Protein AF-C5KNA0-F1 (afdb_monomer_lite)

Foldseek 3Di:
DDPPDPPDDPPPDDDPCCQQDWDPPDQLDTDHDVVNVVDPVSCVVSVAQEAEDEDEPVVVVPDDDDCVVVNRYYHYDYPPPPDDPVVVVVVVVVVVVPDDD

Secondary structure (DSSP, 8-state):
-----TTSPP--PPPGGGGGS-EEEETTEEE--TTGGG-HHHHHHHT--EEEEEE-HHHHTT-----GGGT-EEEEEE----SSHHHHHHHHHHHHHS---

InterPro domains:
  IPR029021 Protein-tyrosine phosphatase-like [G3DSA:3.90.190.10] (9-97)
  IPR029021 Protein-tyrosine phosphatase-like [SSF52799] (8-87)
  IPR052449 Serine/Threonine/Tyrosine-Interacting Phosphatase [PTHR46588] (14-69)

pLDDT: mean 77.52, std 15.32, range [42.81, 94.19]

Structure (mmCIF, N/CA/C/O backbone):
data_AF-C5KNA0-F1
#
_entry.id   AF-C5KNA0-F1
#
loop_
_atom_site.group_PDB
_atom_site.id
_atom_site.type_symbol
_atom_site.label_atom_id
_atom_site.label_alt_id
_atom_site.label_comp_id
_atom_site.label_asym_id
_atom_site.label_entity_id
_atom_site.label_seq_id
_atom_site.pdbx_PDB_ins_code
_atom_site.Cartn_x
_atom_site.Cartn_y
_atom_site.Cartn_z
_atom_site.occupancy
_atom_site.B_iso_or_equiv
_atom_site.auth_seq_id
_atom_site.auth_comp_id
_atom_site.auth_asym_id
_atom_site.auth_atom_id
_atom_site.pdbx_PDB_model_num
ATOM 1 N N . MET A 1 1 ? -5.874 -36.276 -10.969 1.00 42.81 1 MET A N 1
ATOM 2 C CA . MET A 1 1 ? -4.735 -36.216 -10.032 1.00 42.81 1 MET A CA 1
ATOM 3 C C . MET A 1 1 ? -5.219 -35.384 -8.873 1.00 42.81 1 MET A C 1
ATOM 5 O O . MET A 1 1 ? -5.658 -34.271 -9.105 1.00 42.81 1 MET A O 1
ATOM 9 N N . SER A 1 2 ? -5.332 -36.020 -7.718 1.00 50.91 2 SER A N 1
ATOM 10 C CA . SER A 1 2 ? -6.016 -35.548 -6.519 1.00 50.91 2 SER A CA 1
ATOM 11 C C . SER A 1 2 ? -5.353 -34.306 -5.925 1.00 50.91 2 SER A C 1
ATOM 13 O O . SER A 1 2 ? -4.158 -34.315 -5.633 1.00 50.91 2 SER A O 1
ATOM 15 N N . ASP A 1 3 ? -6.166 -33.270 -5.732 1.00 54.78 3 ASP A N 1
ATOM 16 C CA . ASP A 1 3 ? -5.926 -32.093 -4.898 1.00 54.78 3 ASP A CA 1
ATOM 17 C C . ASP A 1 3 ? -5.819 -32.500 -3.415 1.00 54.78 3 ASP A C 1
ATOM 19 O O . ASP A 1 3 ? -6.723 -32.277 -2.613 1.00 54.78 3 ASP A O 1
ATOM 23 N N . ASP A 1 4 ? -4.727 -33.170 -3.050 1.00 57.00 4 ASP A N 1
ATOM 24 C CA . ASP A 1 4 ? -4.545 -33.815 -1.741 1.00 57.00 4 ASP A CA 1
ATOM 25 C C . ASP A 1 4 ? -3.897 -32.875 -0.702 1.00 57.00 4 ASP A C 1
ATOM 27 O O . ASP A 1 4 ? -2.954 -33.224 0.006 1.00 57.00 4 ASP A O 1
ATOM 31 N N . PHE A 1 5 ? -4.394 -31.637 -0.624 1.00 62.66 5 PHE A N 1
ATOM 32 C CA . PHE A 1 5 ? -4.026 -30.667 0.412 1.00 62.66 5 PHE A CA 1
ATOM 33 C C . PHE A 1 5 ? -5.293 -30.172 1.128 1.00 62.66 5 PHE A C 1
ATOM 35 O O . PHE A 1 5 ? -5.794 -29.090 0.817 1.00 62.66 5 PHE A O 1
ATOM 42 N N . PRO A 1 6 ? -5.810 -30.925 2.118 1.00 64.31 6 PRO A N 1
ATOM 43 C CA . PRO A 1 6 ? -7.101 -30.662 2.774 1.00 64.31 6 PRO A CA 1
ATOM 44 C C . PRO A 1 6 ? -7.148 -29.363 3.602 1.00 64.31 6 PRO A C 1
ATOM 46 O O . PRO A 1 6 ? -8.183 -29.034 4.177 1.00 64.31 6 PRO A O 1
ATOM 49 N N . PHE A 1 7 ? -6.037 -28.625 3.667 1.00 65.19 7 PHE A N 1
ATOM 50 C CA . PHE A 1 7 ? -5.905 -27.356 4.385 1.00 65.19 7 PHE A CA 1
ATOM 51 C C . PHE A 1 7 ? -5.679 -26.156 3.463 1.00 65.19 7 PHE A C 1
ATOM 53 O O . PHE A 1 7 ? -5.596 -25.031 3.954 1.00 65.19 7 PHE A O 1
ATOM 60 N N . LEU A 1 8 ? -5.550 -26.366 2.147 1.00 60.56 8 LEU A N 1
ATOM 61 C CA . LEU A 1 8 ? -5.479 -25.242 1.227 1.00 60.56 8 LEU A CA 1
ATOM 62 C C . LEU A 1 8 ? -6.891 -24.679 1.034 1.00 60.56 8 LEU A C 1
ATOM 64 O O . LEU A 1 8 ? -7.819 -25.442 0.752 1.00 60.56 8 LEU A O 1
ATOM 68 N N . PRO A 1 9 ? -7.082 -23.356 1.183 1.00 64.94 9 PRO A N 1
ATOM 69 C CA . PRO A 1 9 ? -8.336 -22.741 0.784 1.00 64.94 9 PRO A CA 1
ATOM 70 C C . PRO A 1 9 ? -8.602 -23.070 -0.693 1.00 64.94 9 PRO A C 1
ATOM 72 O O . PRO A 1 9 ? -7.644 -23.243 -1.458 1.00 64.94 9 PRO A O 1
ATOM 75 N N . PRO A 1 10 ? -9.878 -23.166 -1.111 1.00 69.88 10 PRO A N 1
ATOM 76 C CA . PRO A 1 10 ? -10.217 -23.442 -2.500 1.00 69.88 10 PRO A CA 1
ATOM 77 C C . PRO A 1 10 ? -9.443 -22.489 -3.410 1.00 69.88 10 PRO A C 1
ATOM 79 O O . PRO A 1 10 ? -9.405 -21.284 -3.149 1.00 69.88 10 PRO A O 1
ATOM 82 N N . VAL A 1 11 ? -8.799 -23.036 -4.449 1.00 70.25 11 VAL A N 1
ATOM 83 C CA . VAL A 1 11 ? -8.012 -22.248 -5.402 1.00 70.25 11 VAL A CA 1
ATOM 84 C C . VAL A 1 11 ? -8.918 -21.156 -5.957 1.00 70.25 11 VAL A C 1
ATOM 86 O O . VAL A 1 11 ? -9.857 -21.421 -6.708 1.00 70.25 11 VAL A O 1
ATOM 89 N N . LYS A 1 12 ? -8.661 -19.914 -5.542 1.00 71.69 12 LYS A N 1
ATOM 90 C CA . LYS A 1 12 ? -9.412 -18.757 -6.010 1.00 71.69 12 LYS A CA 1
ATOM 91 C C . LYS A 1 12 ? -9.076 -18.569 -7.485 1.00 71.69 12 LYS A C 1
ATOM 93 O O . LYS A 1 12 ? -7.958 -18.185 -7.822 1.00 71.69 12 LYS A O 1
ATOM 98 N N . VAL A 1 13 ? -10.034 -18.872 -8.358 1.00 79.94 13 VAL A N 1
ATOM 99 C CA . VAL A 1 13 ? -9.905 -18.622 -9.796 1.00 79.94 13 VAL A CA 1
ATOM 100 C C . VAL A 1 13 ? -9.777 -17.114 -9.984 1.00 79.94 13 VAL A C 1
ATOM 102 O O . VAL A 1 13 ? -10.662 -16.355 -9.592 1.00 79.94 13 VAL A O 1
ATOM 105 N N . TRP A 1 14 ? -8.633 -16.681 -10.504 1.00 79.81 14 TRP A N 1
ATOM 106 C CA . TRP A 1 14 ? -8.325 -15.268 -10.668 1.00 79.81 14 TRP A CA 1
ATOM 107 C C . TRP A 1 14 ? -8.974 -14.744 -11.949 1.00 79.81 14 TRP A C 1
ATOM 109 O O . TRP A 1 14 ? -8.731 -15.289 -13.026 1.00 79.81 14 TRP A O 1
ATOM 119 N N . ASP A 1 15 ? -9.777 -13.688 -11.834 1.00 85.94 15 ASP A N 1
ATOM 120 C CA . ASP A 1 15 ? -10.302 -12.945 -12.980 1.00 85.94 15 ASP A CA 1
ATOM 121 C C . ASP A 1 15 ? -9.438 -11.701 -13.236 1.00 85.94 15 ASP A C 1
ATOM 123 O O . ASP A 1 15 ? -8.893 -11.098 -12.307 1.00 85.94 15 ASP A O 1
ATOM 127 N N . TYR A 1 16 ? -9.312 -11.301 -14.500 1.00 84.56 16 TYR A N 1
ATOM 128 C CA . TYR A 1 16 ? -8.551 -10.123 -14.898 1.00 84.56 16 TYR A CA 1
ATOM 129 C C . TYR A 1 16 ? -9.030 -8.834 -14.217 1.00 84.56 16 TYR A C 1
ATOM 131 O O . TYR A 1 16 ? -8.215 -7.944 -13.954 1.00 84.56 16 TYR A O 1
ATOM 139 N N . ASP A 1 17 ? -10.319 -8.726 -13.896 1.00 86.88 17 ASP A N 1
ATOM 140 C CA . ASP A 1 17 ? -10.869 -7.562 -13.203 1.00 86.88 17 ASP A CA 1
ATOM 141 C C . ASP A 1 17 ? -10.370 -7.445 -11.756 1.00 86.88 17 ASP A C 1
ATOM 143 O O . ASP A 1 17 ? -10.228 -6.332 -11.241 1.00 86.88 17 ASP A O 1
ATOM 147 N N . MET A 1 18 ? -9.947 -8.553 -11.136 1.00 86.31 18 MET A N 1
ATOM 148 C CA . MET A 1 18 ? -9.441 -8.570 -9.758 1.00 86.31 18 MET A CA 1
ATOM 149 C C . MET A 1 18 ? -8.140 -7.776 -9.575 1.00 86.31 18 MET A C 1
ATOM 151 O O . MET A 1 18 ? -7.772 -7.431 -8.452 1.00 86.31 18 MET A O 1
ATOM 155 N N . LYS A 1 19 ? -7.437 -7.431 -10.661 1.00 85.56 19 LYS A N 1
ATOM 156 C CA . LYS A 1 19 ? -6.261 -6.547 -10.611 1.00 85.56 19 LYS A CA 1
ATOM 157 C C . LYS A 1 19 ? -6.601 -5.101 -10.226 1.00 85.56 19 LYS A C 1
ATOM 159 O O . LYS A 1 19 ? -5.693 -4.313 -9.964 1.00 85.56 19 LYS A O 1
ATOM 164 N N . ARG A 1 20 ? -7.880 -4.714 -10.309 1.00 88.19 20 ARG A N 1
ATOM 165 C CA . ARG A 1 20 ? -8.362 -3.347 -10.051 1.00 88.19 20 ARG A CA 1
ATOM 166 C C . ARG A 1 20 ? -8.736 -3.114 -8.590 1.00 88.19 20 ARG A C 1
ATOM 168 O O . ARG A 1 20 ? -9.007 -1.976 -8.218 1.00 88.19 20 ARG A O 1
ATOM 175 N N . GLU A 1 21 ? -8.710 -4.163 -7.779 1.00 88.69 21 GLU A N 1
ATOM 176 C CA . GLU A 1 21 ? -9.129 -4.142 -6.384 1.00 88.69 21 GLU A CA 1
ATOM 177 C C . GLU A 1 21 ? -7.979 -4.565 -5.469 1.00 88.69 21 GLU A C 1
ATOM 179 O O . GLU A 1 21 ? -7.081 -5.309 -5.869 1.00 88.69 21 GLU A O 1
ATOM 184 N N . ALA A 1 22 ? -7.995 -4.074 -4.229 1.00 90.38 22 ALA A N 1
ATOM 185 C CA . ALA A 1 22 ? -7.072 -4.528 -3.201 1.00 90.38 22 ALA A CA 1
ATOM 186 C C . ALA A 1 22 ? -7.545 -5.872 -2.646 1.00 90.38 22 ALA A C 1
ATOM 188 O O . ALA A 1 22 ? -8.649 -5.984 -2.118 1.00 90.38 22 ALA A O 1
ATOM 189 N N . GLN A 1 23 ? -6.697 -6.886 -2.759 1.00 89.75 23 GLN A N 1
ATOM 190 C CA . GLN A 1 23 ? -6.972 -8.241 -2.305 1.00 89.75 23 GLN A CA 1
ATOM 191 C C . GLN A 1 23 ? -6.157 -8.542 -1.054 1.00 89.75 23 GLN A C 1
ATOM 193 O O . GLN A 1 23 ? -4.949 -8.311 -1.034 1.00 89.75 23 GLN A O 1
ATOM 198 N N . GLU A 1 24 ? -6.805 -9.081 -0.027 1.00 91.31 24 GLU A N 1
ATOM 199 C CA . GLU A 1 24 ? -6.107 -9.601 1.145 1.00 91.31 24 GLU A CA 1
ATOM 200 C C . GLU A 1 24 ? -5.364 -10.887 0.759 1.00 91.31 24 GLU A C 1
ATOM 202 O O . GLU A 1 24 ? -5.981 -11.881 0.373 1.00 91.31 24 GLU A O 1
ATOM 207 N N . ILE A 1 25 ? -4.033 -10.844 0.806 1.00 88.44 25 ILE A N 1
ATOM 208 C CA . ILE A 1 25 ? -3.166 -11.984 0.471 1.00 88.44 25 ILE A CA 1
ATOM 209 C C . ILE A 1 25 ? -2.685 -12.723 1.722 1.00 88.44 25 ILE A C 1
ATOM 211 O O . ILE A 1 25 ? -2.398 -13.914 1.660 1.00 88.44 25 ILE A O 1
ATOM 215 N N . LEU A 1 26 ? -2.617 -12.019 2.854 1.00 88.25 26 LEU A N 1
ATOM 216 C CA . LEU A 1 26 ? -2.407 -12.548 4.201 1.00 88.25 26 LEU A CA 1
ATOM 217 C C . LEU A 1 26 ? -3.241 -11.701 5.169 1.00 88.25 26 LEU A C 1
ATOM 219 O O . LEU A 1 26 ? -3.550 -10.560 4.826 1.00 88.25 26 LEU A O 1
ATOM 223 N N . PRO A 1 27 ? -3.557 -12.194 6.379 1.00 88.69 27 PRO A N 1
ATOM 224 C CA . PRO A 1 27 ? -4.254 -11.391 7.377 1.00 88.69 27 PRO A CA 1
ATOM 225 C C . PRO A 1 27 ? -3.573 -10.030 7.579 1.00 88.69 27 PRO A C 1
ATOM 227 O O . PRO A 1 27 ? -2.396 -9.971 7.940 1.00 88.69 27 PRO A O 1
ATOM 230 N N . ASN A 1 28 ? -4.319 -8.946 7.350 1.00 89.19 28 ASN A N 1
ATOM 231 C CA . ASN A 1 28 ? -3.847 -7.554 7.418 1.00 89.19 28 ASN A CA 1
ATOM 232 C C . ASN A 1 28 ? -2.834 -7.132 6.332 1.00 89.19 28 ASN A C 1
ATOM 234 O O . ASN A 1 28 ? -2.230 -6.063 6.440 1.00 89.19 28 ASN A O 1
ATOM 238 N N . LEU A 1 29 ? -2.647 -7.927 5.276 1.00 91.25 29 LEU A N 1
ATOM 239 C CA . LEU A 1 29 ? -1.788 -7.602 4.139 1.00 91.25 29 LEU A CA 1
ATOM 240 C C . LEU A 1 29 ? -2.594 -7.604 2.846 1.00 91.25 29 LEU A C 1
ATOM 242 O O . LEU A 1 29 ? -3.045 -8.644 2.364 1.00 91.25 29 LEU A O 1
ATOM 246 N N . TYR A 1 30 ? -2.695 -6.423 2.252 1.00 93.19 30 TYR A N 1
ATOM 247 C CA . TYR A 1 30 ? -3.475 -6.190 1.050 1.00 93.19 30 TYR A CA 1
ATOM 248 C C . TYR A 1 30 ? -2.549 -5.857 -0.114 1.00 93.19 30 TYR A C 1
ATOM 250 O O . TYR A 1 30 ? -1.629 -5.050 0.021 1.00 93.19 30 TYR A O 1
ATOM 258 N N . LEU A 1 31 ? -2.815 -6.459 -1.268 1.00 92.31 31 LEU A N 1
ATOM 259 C CA . LEU A 1 31 ? -2.128 -6.177 -2.519 1.00 92.31 31 LEU A CA 1
ATOM 260 C C . LEU A 1 31 ? -3.134 -5.659 -3.540 1.00 92.31 31 LEU A C 1
ATOM 262 O O . LEU A 1 31 ? -4.153 -6.294 -3.794 1.00 92.31 31 LEU A O 1
ATOM 266 N N . GLY A 1 32 ? -2.844 -4.514 -4.145 1.00 91.81 32 GLY A N 1
ATOM 267 C CA . GLY A 1 32 ? -3.736 -3.907 -5.120 1.00 91.81 32 GLY A CA 1
ATOM 268 C C . GLY A 1 32 ? -3.100 -2.736 -5.855 1.00 91.81 32 GLY A C 1
ATOM 269 O O . GLY A 1 32 ? -1.950 -2.374 -5.590 1.00 91.81 32 GLY A O 1
ATOM 270 N N . PRO A 1 33 ? -3.844 -2.122 -6.784 1.00 91.00 33 PRO A N 1
ATOM 271 C CA . PRO A 1 33 ? -3.385 -0.940 -7.491 1.00 91.00 33 PRO A CA 1
ATOM 272 C C . PRO A 1 33 ? -3.316 0.268 -6.548 1.00 91.00 33 PRO A C 1
ATOM 274 O O . PRO A 1 33 ? -4.077 0.379 -5.584 1.00 91.00 33 PRO A O 1
ATOM 277 N N . PHE A 1 34 ? -2.472 1.247 -6.888 1.00 88.00 34 PHE A N 1
ATOM 278 C CA . PHE A 1 34 ? -2.329 2.485 -6.108 1.00 88.00 34 PHE A CA 1
ATOM 279 C C . PHE A 1 34 ? -3.660 3.232 -5.896 1.00 88.00 34 PHE A C 1
ATOM 281 O O . PHE A 1 34 ? -3.830 3.924 -4.896 1.00 88.00 34 PHE A O 1
ATOM 288 N N . GLY A 1 35 ? -4.627 3.079 -6.809 1.00 87.12 35 GLY A N 1
ATOM 289 C CA . GLY A 1 35 ? -5.960 3.671 -6.678 1.00 87.12 35 GLY A CA 1
ATOM 290 C C . GLY A 1 35 ? -6.667 3.301 -5.371 1.00 87.12 35 GLY A C 1
ATOM 291 O O . GLY A 1 35 ? -7.259 4.174 -4.743 1.00 87.12 35 GLY A O 1
ATOM 292 N N . CYS A 1 36 ? -6.534 2.053 -4.915 1.00 88.19 36 CYS A N 1
ATOM 293 C CA . CYS A 1 36 ? -7.139 1.586 -3.665 1.00 88.19 36 CYS A CA 1
ATOM 294 C C . CYS A 1 36 ? -6.486 2.225 -2.433 1.00 88.19 36 CYS A C 1
ATOM 296 O O . CYS A 1 36 ? -7.156 2.506 -1.447 1.00 88.19 36 CYS A O 1
ATOM 298 N N . ALA A 1 37 ? -5.192 2.539 -2.516 1.00 88.06 37 ALA A N 1
ATOM 299 C CA . ALA A 1 37 ? -4.445 3.215 -1.460 1.00 88.06 37 ALA A CA 1
ATOM 300 C C . ALA A 1 37 ? -4.776 4.717 -1.337 1.00 88.06 37 ALA A C 1
ATOM 302 O O . ALA A 1 37 ? -4.106 5.429 -0.596 1.00 88.06 37 ALA A O 1
ATOM 303 N N . ARG A 1 38 ? -5.772 5.227 -2.078 1.00 87.00 38 ARG A N 1
ATOM 304 C CA . ARG A 1 38 ? -6.235 6.625 -2.018 1.00 87.00 38 ARG A CA 1
ATOM 305 C C . ARG A 1 38 ? -7.573 6.803 -1.301 1.00 87.00 38 ARG A C 1
ATOM 307 O O . ARG A 1 38 ? -8.005 7.949 -1.180 1.00 87.00 38 ARG A O 1
ATOM 314 N N . ASP A 1 39 ? -8.223 5.722 -0.890 1.00 89.62 39 ASP A N 1
ATOM 315 C CA . ASP A 1 39 ? -9.529 5.753 -0.234 1.00 89.62 39 ASP A CA 1
ATOM 316 C C . ASP A 1 39 ? -9.357 5.602 1.283 1.00 89.62 39 ASP A C 1
ATOM 318 O O . ASP A 1 39 ? -9.155 4.504 1.800 1.00 89.62 39 ASP A O 1
ATOM 322 N N . LEU A 1 40 ? -9.395 6.728 1.997 1.00 90.12 40 LEU A N 1
ATOM 323 C CA . LEU A 1 40 ? -9.175 6.765 3.442 1.00 90.12 40 LEU A CA 1
ATOM 324 C C . LEU A 1 40 ? -10.226 5.965 4.222 1.00 90.12 40 LEU A C 1
ATOM 326 O O . LEU A 1 40 ? -9.886 5.333 5.222 1.00 90.12 40 LEU A O 1
ATOM 330 N N . ASP A 1 41 ? -11.479 5.967 3.770 1.00 90.56 41 ASP A N 1
ATOM 331 C CA . ASP A 1 41 ? -12.571 5.283 4.461 1.00 90.56 41 ASP A CA 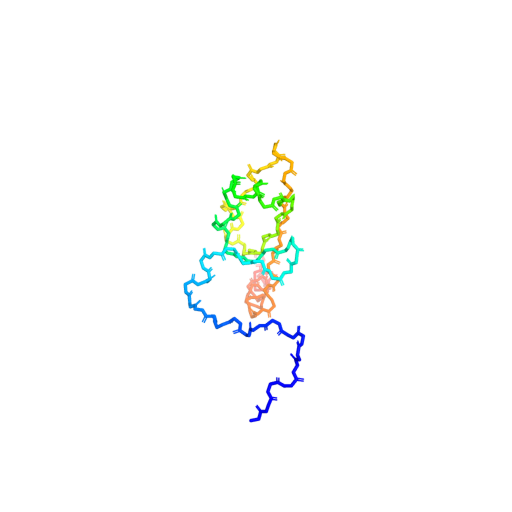1
ATOM 332 C C . ASP A 1 41 ? -12.394 3.767 4.373 1.00 90.56 41 ASP A C 1
ATOM 334 O O . ASP A 1 41 ? -12.567 3.052 5.364 1.00 90.56 41 ASP A O 1
ATOM 338 N N . VAL A 1 42 ? -11.971 3.269 3.206 1.00 88.25 42 VAL A N 1
ATOM 339 C CA . VAL A 1 42 ? -11.613 1.856 3.024 1.00 88.25 42 VAL A CA 1
ATOM 340 C C . VAL A 1 42 ? -10.406 1.488 3.883 1.00 88.25 42 VAL A C 1
ATOM 342 O O . VAL A 1 42 ? -10.458 0.490 4.602 1.00 88.25 42 VAL A O 1
ATOM 345 N N . LEU A 1 43 ? -9.344 2.299 3.856 1.00 90.56 43 LEU A N 1
ATOM 346 C CA . LEU A 1 43 ? -8.128 2.044 4.634 1.00 90.56 43 LEU A CA 1
ATOM 347 C C . LEU A 1 43 ? -8.418 1.984 6.140 1.00 90.56 43 LEU A C 1
ATOM 349 O O . LEU A 1 43 ? -7.945 1.072 6.816 1.00 90.56 43 LEU A O 1
ATOM 353 N N . ARG A 1 44 ? -9.251 2.897 6.655 1.00 90.94 44 ARG A N 1
ATOM 354 C CA . ARG A 1 44 ? -9.685 2.910 8.060 1.00 90.94 44 ARG A CA 1
ATOM 355 C C . ARG A 1 44 ? -10.557 1.719 8.416 1.00 90.94 44 ARG A C 1
ATOM 357 O O . ARG A 1 44 ? -10.332 1.101 9.451 1.00 90.94 44 ARG A O 1
ATOM 364 N N . ARG A 1 45 ? -11.527 1.378 7.563 1.00 91.00 45 ARG A N 1
ATOM 365 C CA . ARG A 1 45 ? -12.423 0.234 7.783 1.00 91.00 45 ARG A CA 1
ATOM 366 C C . ARG A 1 45 ? -11.656 -1.083 7.877 1.00 91.00 45 ARG A C 1
ATOM 368 O O . ARG A 1 45 ? -12.039 -1.951 8.651 1.00 91.00 45 ARG A O 1
ATOM 375 N N . VAL A 1 46 ? -10.592 -1.218 7.089 1.00 90.25 46 VAL A N 1
ATOM 376 C CA . VAL A 1 46 ? -9.727 -2.405 7.056 1.00 90.25 46 VAL A CA 1
ATOM 377 C C . VAL A 1 46 ? -8.636 -2.363 8.139 1.00 90.25 46 VAL A C 1
ATOM 379 O O . VAL A 1 46 ? -8.066 -3.394 8.477 1.00 90.25 46 VAL A O 1
ATOM 382 N N . GLY A 1 47 ? -8.353 -1.194 8.724 1.00 92.00 47 GLY A N 1
ATOM 383 C CA . GLY A 1 47 ? -7.326 -1.034 9.758 1.00 92.00 47 GLY A CA 1
ATOM 384 C C . GLY A 1 47 ? -5.900 -0.911 9.210 1.00 92.00 47 GLY A C 1
ATOM 385 O O . GLY A 1 47 ? -4.938 -1.256 9.896 1.00 92.00 47 GLY A O 1
ATOM 386 N N . ILE A 1 48 ? -5.736 -0.422 7.977 1.00 93.44 48 ILE A N 1
ATOM 387 C CA . ILE A 1 48 ? -4.417 -0.203 7.371 1.00 93.44 48 ILE A CA 1
ATOM 388 C C . ILE A 1 48 ? -3.706 0.960 8.072 1.00 93.44 48 ILE A C 1
ATOM 390 O O . ILE A 1 48 ? -4.223 2.072 8.143 1.00 93.44 48 ILE A O 1
ATOM 394 N N . THR A 1 49 ? -2.474 0.717 8.519 1.00 94.19 49 THR A N 1
ATOM 395 C CA . THR A 1 49 ? -1.597 1.731 9.139 1.00 94.19 49 THR A CA 1
ATOM 396 C C . THR A 1 49 ? -0.377 2.072 8.286 1.00 94.19 49 THR A C 1
ATOM 398 O O . THR A 1 49 ? 0.219 3.136 8.449 1.00 94.19 49 THR A O 1
ATOM 401 N N . HIS A 1 50 ? 0.003 1.178 7.371 1.00 93.50 50 HIS A N 1
ATOM 402 C CA . HIS A 1 50 ? 1.188 1.311 6.533 1.00 93.50 50 HIS A CA 1
ATOM 403 C C . HIS A 1 50 ? 0.836 1.021 5.077 1.00 93.50 50 HIS A C 1
ATOM 405 O O . HIS A 1 50 ? 0.192 0.020 4.771 1.00 93.50 50 HIS A O 1
ATOM 411 N N . ILE A 1 51 ? 1.297 1.885 4.177 1.00 93.75 51 ILE A N 1
ATOM 412 C CA . ILE A 1 51 ? 1.149 1.722 2.732 1.00 93.75 51 ILE A CA 1
ATOM 413 C C . ILE A 1 51 ? 2.542 1.607 2.129 1.00 93.75 51 ILE A C 1
ATOM 415 O O . ILE A 1 51 ? 3.387 2.476 2.333 1.00 93.75 51 ILE A O 1
ATOM 419 N N . VAL A 1 52 ? 2.774 0.554 1.352 1.00 93.31 52 VAL A N 1
ATOM 420 C CA . VAL A 1 52 ? 4.014 0.368 0.597 1.00 93.31 52 VAL A CA 1
ATOM 421 C C . VAL A 1 52 ? 3.717 0.595 -0.877 1.00 93.31 52 VAL A C 1
ATOM 423 O O . VAL A 1 52 ? 2.896 -0.101 -1.469 1.00 93.31 52 VAL A O 1
ATOM 426 N N . VAL A 1 53 ? 4.382 1.580 -1.474 1.00 91.56 53 VAL A N 1
ATOM 427 C CA . VAL A 1 53 ? 4.216 1.938 -2.883 1.00 91.56 53 VAL A CA 1
ATOM 428 C C . VAL A 1 53 ? 5.516 1.657 -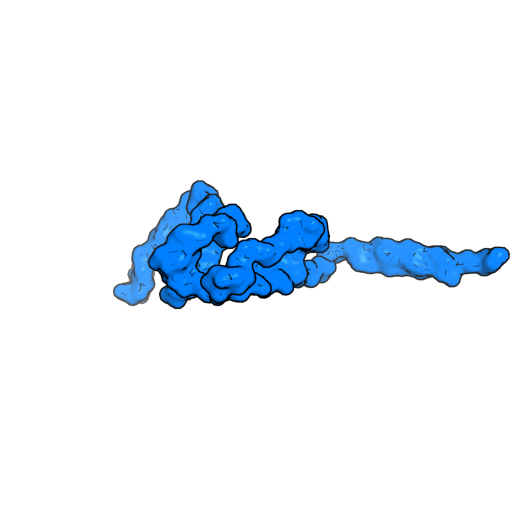3.618 1.00 91.56 53 VAL A C 1
ATOM 430 O O . VAL A 1 53 ? 6.520 2.338 -3.405 1.00 91.56 53 VAL A O 1
ATOM 433 N N . VAL A 1 54 ? 5.481 0.672 -4.512 1.00 90.56 54 VAL A N 1
ATOM 434 C CA . VAL A 1 54 ? 6.565 0.405 -5.463 1.00 90.56 54 VAL A CA 1
ATOM 435 C C . VAL A 1 54 ? 6.264 1.172 -6.746 1.00 90.56 54 VAL A C 1
ATOM 437 O O . VAL A 1 54 ? 5.205 0.970 -7.335 1.00 90.56 54 VAL A O 1
ATOM 440 N N . ARG A 1 55 ? 7.160 2.075 -7.154 1.00 87.56 55 ARG A N 1
ATOM 441 C CA . ARG A 1 55 ? 6.933 2.996 -8.283 1.00 87.56 55 ARG A CA 1
ATOM 442 C C . ARG A 1 55 ? 8.186 3.249 -9.121 1.00 87.56 55 ARG A C 1
ATOM 444 O O . ARG A 1 55 ? 9.307 3.038 -8.645 1.00 87.56 55 ARG A O 1
ATOM 451 N N . SER A 1 56 ? 7.998 3.750 -10.341 1.00 86.19 56 SER A N 1
ATOM 452 C CA . SER A 1 56 ? 9.086 4.231 -11.208 1.00 86.19 56 SER A CA 1
ATOM 453 C C . SER A 1 56 ? 9.554 5.653 -10.848 1.00 86.19 56 SER A C 1
ATOM 455 O O . SER A 1 56 ? 8.953 6.349 -10.018 1.00 86.19 56 SER A O 1
ATOM 457 N N . VAL A 1 57 ? 10.643 6.112 -11.483 1.00 82.62 57 VAL A N 1
ATOM 458 C CA . VAL A 1 57 ? 11.124 7.504 -11.369 1.00 82.62 57 VAL A CA 1
ATOM 459 C C . VAL A 1 57 ? 10.056 8.489 -11.858 1.00 82.62 57 VAL A C 1
ATOM 461 O O . VAL A 1 57 ? 9.818 9.515 -11.223 1.00 82.62 57 VAL A O 1
ATOM 464 N N . GLU A 1 58 ? 9.383 8.187 -12.964 1.00 83.94 58 GLU A N 1
ATOM 465 C CA . GLU A 1 58 ? 8.359 9.042 -13.569 1.00 83.94 58 GLU A CA 1
ATOM 466 C C . GLU A 1 58 ? 7.150 9.189 -12.646 1.00 83.94 58 GLU A C 1
ATOM 468 O O . GLU A 1 58 ? 6.686 10.304 -12.401 1.00 83.94 58 GLU A O 1
ATOM 473 N N . GLU A 1 59 ? 6.684 8.076 -12.080 1.00 83.81 59 GLU A N 1
ATOM 474 C CA . GLU A 1 59 ? 5.556 8.046 -11.147 1.00 83.81 59 GLU A CA 1
ATOM 475 C C . GLU A 1 59 ? 5.865 8.794 -9.842 1.00 83.81 59 GLU A C 1
ATOM 477 O O . GLU A 1 59 ? 4.975 9.396 -9.235 1.00 83.81 59 GLU A O 1
ATOM 482 N N . SER A 1 60 ? 7.138 8.832 -9.427 1.00 82.31 60 SER A N 1
ATOM 483 C CA . SER A 1 60 ? 7.564 9.556 -8.223 1.00 82.31 60 SER A CA 1
ATOM 484 C C . SER A 1 60 ? 7.246 11.054 -8.255 1.00 82.31 60 SER A C 1
ATOM 486 O O . SER A 1 60 ? 7.055 11.658 -7.200 1.00 82.31 60 SER A O 1
ATOM 488 N N . ARG A 1 61 ? 7.113 11.645 -9.451 1.00 81.56 61 ARG A N 1
ATOM 489 C CA . ARG A 1 61 ? 6.789 13.070 -9.622 1.00 81.56 61 ARG A CA 1
ATOM 490 C C . ARG A 1 61 ? 5.356 13.411 -9.215 1.00 81.56 61 ARG A C 1
ATOM 492 O O . ARG A 1 61 ? 5.090 14.548 -8.832 1.00 81.56 61 ARG A O 1
ATOM 499 N N . PHE A 1 62 ? 4.444 12.443 -9.294 1.00 80.81 62 PHE A N 1
ATOM 500 C CA . PHE A 1 62 ? 3.006 12.658 -9.095 1.00 80.81 62 PHE A CA 1
ATOM 501 C C . PHE A 1 62 ? 2.470 12.004 -7.818 1.00 80.81 62 PHE A C 1
ATOM 503 O O . PHE A 1 62 ? 1.407 12.377 -7.324 1.00 80.81 62 PHE A O 1
ATOM 510 N N . LEU A 1 63 ? 3.203 11.039 -7.265 1.00 81.25 63 LEU A N 1
ATOM 511 C CA . LEU A 1 63 ? 2.814 10.308 -6.067 1.00 81.25 63 LEU A CA 1
ATOM 512 C C . LEU A 1 63 ? 3.367 10.998 -4.809 1.00 81.25 63 LEU A C 1
ATOM 514 O O . LEU A 1 63 ? 4.577 11.011 -4.571 1.00 81.25 63 LEU A O 1
ATOM 518 N N . ARG A 1 64 ? 2.474 11.545 -3.979 1.00 79.81 64 ARG A N 1
ATOM 519 C CA . ARG A 1 64 ? 2.800 12.138 -2.671 1.00 79.81 64 ARG A CA 1
ATOM 520 C C . ARG A 1 64 ? 2.090 11.407 -1.539 1.00 79.81 64 ARG A C 1
ATOM 522 O O . ARG A 1 64 ? 1.073 10.753 -1.767 1.00 79.81 64 ARG A O 1
ATOM 529 N N . GLU A 1 65 ? 2.636 11.535 -0.334 1.00 81.06 65 GLU A N 1
ATOM 530 C CA . GLU A 1 65 ? 1.973 11.078 0.889 1.00 81.06 65 GLU A CA 1
ATOM 531 C C . GLU A 1 65 ? 0.660 11.836 1.069 1.00 81.06 65 GLU A C 1
ATOM 533 O O . GLU A 1 65 ? 0.621 13.057 0.914 1.00 81.06 65 GLU A O 1
ATOM 538 N N . LYS A 1 66 ? -0.421 11.102 1.340 1.00 81.31 66 LYS A N 1
ATOM 539 C CA . LYS A 1 66 ? -1.771 11.673 1.443 1.00 81.31 66 LYS A CA 1
ATOM 540 C C . LYS A 1 66 ? -2.339 11.714 2.855 1.00 81.31 66 LYS A C 1
ATOM 542 O O . LYS A 1 66 ? -3.168 12.571 3.115 1.00 81.31 66 LYS A O 1
ATOM 547 N N . PHE A 1 67 ? -1.923 10.798 3.723 1.00 85.50 67 PHE A N 1
ATOM 548 C CA . PHE A 1 67 ? -2.623 10.484 4.976 1.00 85.50 67 PHE A CA 1
ATOM 549 C C . PHE A 1 67 ? -1.725 10.622 6.208 1.00 85.50 67 PHE A C 1
ATOM 551 O O . PHE A 1 67 ? -1.873 9.893 7.188 1.00 85.50 67 PHE A O 1
ATOM 558 N N . VAL A 1 68 ? -0.765 11.548 6.141 1.00 79.75 68 VAL A N 1
ATOM 559 C CA . VAL A 1 68 ? 0.198 11.800 7.224 1.00 79.75 68 VAL A CA 1
ATOM 560 C C . VAL A 1 68 ? -0.531 12.196 8.511 1.00 79.75 68 VAL A C 1
ATOM 562 O O . VAL A 1 68 ? -0.217 11.673 9.578 1.00 79.75 68 VAL A O 1
ATOM 565 N N . ASP A 1 69 ? -1.560 13.037 8.390 1.00 86.75 69 ASP A N 1
ATOM 566 C CA . ASP A 1 69 ? -2.363 13.522 9.520 1.00 86.75 69 ASP A CA 1
ATOM 567 C C . ASP A 1 69 ? -3.341 12.465 10.061 1.00 86.75 69 ASP A C 1
ATOM 569 O O . ASP A 1 69 ? -3.826 12.572 11.185 1.00 86.75 69 ASP A O 1
ATOM 573 N N . ASP A 1 70 ? -3.600 11.406 9.290 1.00 87.50 70 ASP A N 1
ATOM 574 C CA . ASP A 1 70 ? -4.518 10.324 9.653 1.00 87.50 70 ASP A CA 1
ATOM 575 C C . ASP A 1 70 ? -3.809 9.143 10.339 1.00 87.50 70 ASP A C 1
ATOM 577 O O . ASP A 1 70 ? -4.431 8.109 10.591 1.00 87.50 70 ASP A O 1
ATOM 581 N N . GLY A 1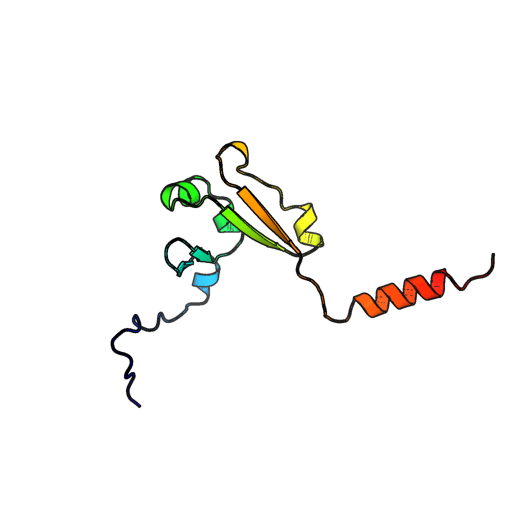 71 ? -2.509 9.274 10.629 1.00 87.62 71 GLY A N 1
ATOM 582 C CA . GLY A 1 71 ? -1.706 8.227 11.264 1.00 87.62 71 GLY A CA 1
ATOM 583 C C . GLY A 1 71 ? -1.317 7.079 10.328 1.00 87.62 71 GLY A C 1
ATOM 584 O O . GLY A 1 71 ? -0.867 6.036 10.804 1.00 87.62 71 GLY A O 1
ATOM 585 N N . ILE A 1 72 ? -1.467 7.254 9.010 1.00 91.88 72 ILE A N 1
ATOM 586 C CA . ILE A 1 72 ? -1.104 6.248 8.009 1.00 91.88 72 ILE A CA 1
ATOM 587 C C . ILE A 1 72 ? 0.253 6.604 7.403 1.00 91.88 72 ILE A C 1
ATOM 589 O O . ILE A 1 72 ? 0.414 7.617 6.717 1.00 91.88 72 ILE A O 1
ATOM 593 N N . ARG A 1 73 ? 1.246 5.737 7.612 1.00 91.19 73 ARG A N 1
ATOM 594 C CA . ARG A 1 73 ? 2.598 5.934 7.083 1.00 91.19 73 ARG A CA 1
ATOM 595 C C . ARG A 1 73 ? 2.721 5.365 5.675 1.00 91.19 73 ARG A C 1
ATOM 597 O O . ARG A 1 73 ? 2.373 4.214 5.431 1.00 91.19 73 ARG A O 1
ATOM 604 N N . THR A 1 74 ? 3.267 6.150 4.751 1.00 91.81 74 THR A N 1
ATOM 605 C CA . THR A 1 74 ? 3.538 5.689 3.383 1.00 91.81 74 THR A CA 1
ATOM 606 C C . THR A 1 74 ? 5.035 5.486 3.178 1.00 91.81 74 THR A C 1
ATOM 608 O O . THR A 1 74 ? 5.841 6.329 3.548 1.00 91.81 74 THR A O 1
ATOM 611 N N . HIS A 1 75 ? 5.413 4.364 2.574 1.00 91.38 75 HIS A N 1
ATOM 612 C CA . HIS A 1 75 ? 6.786 4.034 2.218 1.00 91.38 75 HIS A CA 1
ATOM 613 C C . HIS A 1 75 ? 6.900 3.908 0.706 1.00 91.38 75 HIS A C 1
ATOM 615 O O . HIS A 1 75 ? 6.196 3.108 0.088 1.00 91.38 75 HIS A O 1
ATOM 621 N N . PHE A 1 76 ? 7.804 4.678 0.107 1.00 90.44 76 PHE A N 1
ATOM 622 C CA . PHE A 1 76 ? 8.064 4.612 -1.326 1.00 90.44 76 PHE A CA 1
ATOM 623 C C . PHE A 1 76 ? 9.319 3.802 -1.601 1.00 90.44 76 PHE A C 1
ATOM 625 O O . PHE A 1 76 ? 10.399 4.135 -1.118 1.00 90.44 76 PHE A O 1
ATOM 632 N N . PHE A 1 77 ? 9.172 2.782 -2.436 1.00 89.94 77 PHE A N 1
ATOM 633 C CA . PHE A 1 77 ? 10.277 2.006 -2.967 1.00 89.94 77 PHE A CA 1
ATOM 634 C C . PHE A 1 77 ? 10.387 2.269 -4.458 1.00 89.94 77 PHE A C 1
ATOM 636 O O . PHE A 1 77 ? 9.409 2.192 -5.206 1.00 89.94 77 PHE A O 1
ATOM 643 N N . GLN A 1 78 ? 11.596 2.601 -4.885 1.00 84.50 78 GLN A N 1
ATOM 644 C CA . GLN A 1 78 ? 11.909 2.699 -6.294 1.00 84.50 78 GLN A CA 1
ATOM 645 C C . GLN A 1 78 ? 12.320 1.325 -6.793 1.00 84.50 78 GLN A C 1
ATOM 647 O O . GLN A 1 78 ? 13.144 0.653 -6.171 1.00 84.50 78 GLN A O 1
ATOM 652 N N . ARG A 1 79 ? 11.749 0.903 -7.919 1.00 77.50 79 ARG A N 1
ATOM 653 C CA . ARG A 1 79 ? 12.246 -0.288 -8.597 1.00 77.50 79 ARG A CA 1
ATOM 654 C C . ARG A 1 79 ? 13.678 -0.006 -9.066 1.00 77.50 79 ARG A C 1
ATOM 656 O O . ARG A 1 79 ? 13.888 0.945 -9.812 1.00 77.50 79 ARG A O 1
ATOM 663 N N . SER A 1 80 ? 14.648 -0.798 -8.606 1.00 66.69 80 SER A N 1
ATOM 664 C CA . SER A 1 80 ? 15.996 -0.788 -9.183 1.00 66.69 80 SER A CA 1
ATOM 665 C C . SER A 1 80 ? 15.873 -1.368 -10.582 1.00 66.69 80 SER A C 1
ATOM 667 O O . SER A 1 80 ? 15.617 -2.562 -10.740 1.00 66.69 80 SER A O 1
ATOM 669 N N . ASP A 1 81 ? 15.948 -0.520 -11.598 1.00 61.41 81 ASP A N 1
ATOM 670 C CA . ASP A 1 81 ? 15.956 -0.972 -12.981 1.00 61.41 81 ASP A CA 1
ATOM 671 C C . ASP A 1 81 ? 17.313 -1.621 -13.300 1.00 61.41 81 ASP A C 1
ATOM 673 O O . ASP A 1 81 ? 18.152 -1.044 -13.986 1.00 61.41 81 ASP A O 1
ATOM 677 N N . ASP A 1 82 ? 17.519 -2.863 -12.858 1.00 50.53 82 ASP A N 1
ATOM 678 C CA . ASP A 1 82 ? 18.582 -3.734 -13.377 1.00 50.53 82 ASP A CA 1
ATOM 679 C C . ASP A 1 82 ? 18.177 -4.320 -14.740 1.00 50.53 82 ASP A C 1
ATOM 681 O O . ASP A 1 82 ? 18.263 -5.521 -14.988 1.00 50.53 82 ASP A O 1
ATOM 685 N N . ASN A 1 83 ? 17.708 -3.469 -15.658 1.00 46.69 83 ASN A N 1
ATOM 686 C CA . ASN A 1 83 ? 17.529 -3.865 -17.047 1.00 46.69 83 ASN A CA 1
ATOM 687 C C . ASN A 1 83 ? 17.959 -2.743 -18.005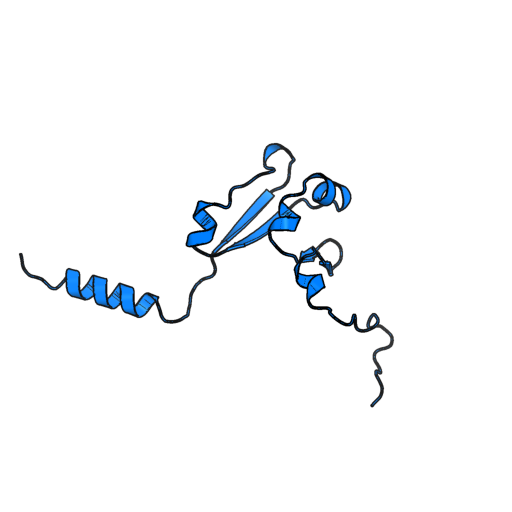 1.00 46.69 83 ASN A C 1
ATOM 689 O O . ASN A 1 83 ? 17.248 -1.767 -18.222 1.00 46.69 83 ASN A O 1
ATOM 693 N N . ALA A 1 84 ? 19.151 -2.931 -18.577 1.00 49.50 84 ALA A N 1
ATOM 694 C CA . ALA A 1 84 ? 19.700 -2.356 -19.812 1.00 49.50 84 ALA A CA 1
ATOM 695 C C . ALA A 1 84 ? 19.878 -0.826 -19.976 1.00 49.50 84 ALA A C 1
ATOM 697 O O . ALA A 1 84 ? 20.779 -0.429 -20.719 1.00 49.50 84 ALA A O 1
ATOM 698 N N . THR A 1 85 ? 19.123 0.051 -19.310 1.00 48.56 85 THR A N 1
ATOM 699 C CA . THR A 1 85 ? 19.180 1.504 -19.602 1.00 48.56 85 THR A CA 1
ATOM 700 C C . THR A 1 85 ? 20.432 2.186 -19.031 1.00 48.56 85 THR A C 1
ATOM 702 O O . THR A 1 85 ? 21.014 3.067 -19.665 1.00 48.56 85 THR A O 1
ATOM 705 N N . THR A 1 86 ? 20.955 1.698 -17.904 1.00 49.19 86 THR A N 1
ATOM 706 C CA . THR A 1 86 ? 22.133 2.261 -17.216 1.00 49.19 86 THR A CA 1
ATOM 707 C C . THR A 1 86 ? 23.412 2.220 -18.065 1.00 49.19 86 THR A C 1
ATOM 709 O O . THR A 1 86 ? 24.311 3.043 -17.886 1.00 49.19 86 THR A O 1
ATOM 712 N N . VAL A 1 87 ? 23.515 1.302 -19.035 1.00 53.44 87 VAL A N 1
ATOM 713 C CA . VAL A 1 87 ? 24.686 1.226 -19.928 1.00 53.44 87 VAL A CA 1
ATOM 714 C C . VAL A 1 87 ? 24.693 2.375 -20.942 1.00 53.44 87 VAL A C 1
ATOM 716 O O . VAL A 1 87 ? 25.763 2.898 -21.261 1.00 53.44 87 VAL A O 1
ATOM 719 N N . ALA A 1 88 ? 23.520 2.807 -21.417 1.00 54.03 88 ALA A N 1
ATOM 720 C CA . ALA A 1 88 ? 23.405 3.906 -22.374 1.00 54.03 88 ALA A CA 1
ATOM 721 C C . ALA A 1 88 ? 23.755 5.253 -21.724 1.00 54.03 88 ALA A C 1
ATOM 723 O O . ALA A 1 88 ? 24.531 6.028 -22.288 1.00 54.03 88 ALA A O 1
ATOM 724 N N . ASP A 1 89 ? 23.279 5.486 -20.499 1.00 54.66 89 ASP A N 1
ATOM 725 C CA . ASP A 1 89 ? 23.590 6.707 -19.752 1.00 54.66 89 ASP A CA 1
ATOM 726 C C . ASP A 1 89 ? 25.069 6.774 -19.347 1.00 54.66 89 ASP A C 1
ATOM 728 O O . ASP A 1 89 ? 25.692 7.836 -19.431 1.00 54.66 89 ASP A O 1
ATOM 732 N N . ARG A 1 90 ? 25.686 5.630 -19.013 1.00 54.38 90 ARG A N 1
ATOM 733 C CA . ARG A 1 90 ? 27.120 5.561 -18.689 1.00 54.38 90 ARG A CA 1
ATOM 734 C C . ARG A 1 90 ? 28.009 5.762 -19.921 1.00 54.38 90 ARG A C 1
ATOM 736 O O . ARG A 1 90 ? 29.025 6.444 -19.811 1.00 54.38 90 ARG A O 1
ATOM 743 N N . LYS A 1 91 ? 27.612 5.262 -21.103 1.00 57.19 91 LYS A N 1
ATOM 744 C CA . LYS A 1 91 ? 28.299 5.566 -22.378 1.00 57.19 91 LYS A CA 1
ATOM 745 C C . LYS A 1 91 ? 28.234 7.056 -22.715 1.00 57.19 91 LYS A C 1
ATOM 747 O O . LYS A 1 91 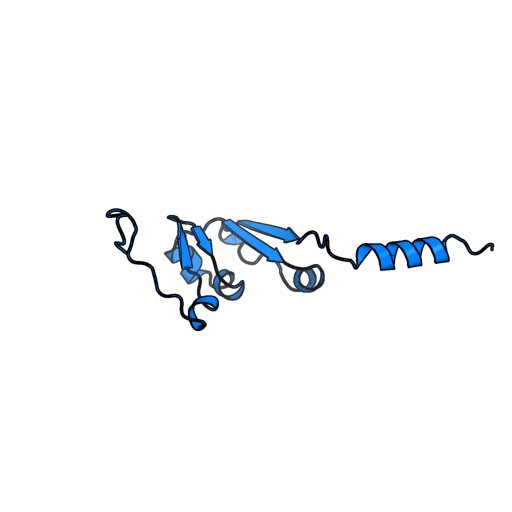? 29.257 7.645 -23.047 1.00 57.19 91 LYS A O 1
ATOM 752 N N . ARG A 1 92 ? 27.067 7.683 -22.544 1.00 57.12 92 ARG A N 1
ATOM 753 C CA . ARG A 1 92 ? 26.866 9.108 -22.847 1.00 57.12 92 ARG A CA 1
ATOM 754 C C . ARG A 1 92 ? 27.586 10.040 -21.865 1.00 57.12 92 ARG A C 1
ATOM 756 O O . ARG A 1 92 ? 28.014 11.124 -22.256 1.00 57.12 92 ARG A O 1
ATOM 763 N N . ALA A 1 93 ? 27.731 9.630 -20.604 1.00 58.00 93 ALA A N 1
ATOM 764 C CA . ALA A 1 93 ? 28.524 10.350 -19.606 1.00 58.00 93 ALA A CA 1
ATOM 765 C C . ALA A 1 93 ? 30.037 10.240 -19.875 1.00 58.00 93 ALA A C 1
ATOM 767 O O . ALA A 1 93 ? 30.750 11.232 -19.742 1.00 58.00 93 ALA A O 1
ATOM 768 N N . LEU A 1 94 ? 30.516 9.070 -20.317 1.00 59.66 94 LEU A N 1
ATOM 769 C CA . LEU A 1 94 ? 31.925 8.860 -20.666 1.00 59.66 94 LEU A CA 1
ATOM 770 C C . LEU A 1 94 ? 32.329 9.589 -21.960 1.00 59.66 94 LEU A C 1
ATOM 772 O O . LEU A 1 94 ? 33.404 10.179 -21.999 1.00 59.66 94 LEU A O 1
ATOM 776 N N . GLU A 1 95 ? 31.461 9.646 -22.977 1.00 60.50 95 GLU A N 1
ATOM 777 C CA . GLU A 1 95 ? 31.718 10.437 -24.196 1.00 60.50 95 GLU A CA 1
ATOM 778 C C . GLU A 1 95 ? 31.778 11.946 -23.918 1.00 60.50 95 GLU A C 1
ATOM 780 O O . GLU A 1 95 ? 32.605 12.649 -24.494 1.00 60.50 95 GLU A O 1
ATOM 785 N N . LYS A 1 96 ? 30.961 12.454 -22.985 1.00 58.56 96 LYS A N 1
ATOM 786 C CA . LYS A 1 96 ? 30.990 13.870 -22.578 1.00 58.56 96 LYS A CA 1
ATOM 787 C C . LYS A 1 96 ? 32.190 14.238 -21.700 1.00 58.56 96 LYS A C 1
ATOM 789 O O . LYS A 1 96 ? 32.546 15.409 -21.651 1.00 58.56 96 LYS A O 1
ATOM 794 N N . MET A 1 97 ? 32.815 13.267 -21.033 1.00 57.16 97 MET A N 1
ATOM 795 C CA . MET A 1 97 ? 34.055 13.458 -20.265 1.00 57.16 97 MET A CA 1
ATOM 796 C C . MET A 1 97 ? 35.330 13.334 -21.114 1.00 57.16 97 MET A C 1
ATOM 798 O O . MET A 1 97 ? 36.404 13.653 -20.615 1.00 57.16 97 MET A O 1
ATOM 802 N N . SER A 1 98 ? 35.237 12.879 -22.370 1.00 54.16 98 SER A N 1
ATOM 803 C CA . SER A 1 98 ? 36.399 12.644 -23.244 1.00 54.16 98 SER A CA 1
ATOM 804 C C . SER A 1 98 ? 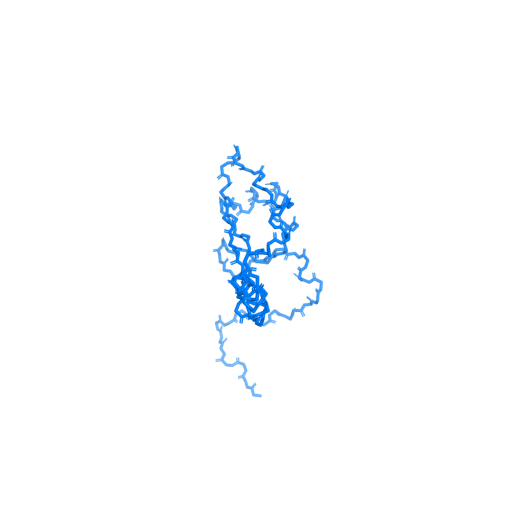36.649 13.744 -24.288 1.00 54.16 98 SER A C 1
ATOM 806 O O . SER A 1 98 ? 37.514 13.573 -25.147 1.00 54.16 98 SER A O 1
ATOM 808 N N . LEU A 1 99 ? 35.926 14.865 -24.246 1.00 53.94 99 LEU A N 1
ATOM 809 C CA . LEU A 1 99 ? 36.214 16.015 -25.106 1.00 53.94 99 LEU A CA 1
ATOM 810 C C . LEU A 1 99 ? 37.231 16.934 -24.404 1.00 53.94 99 LEU A C 1
ATOM 812 O O . LEU A 1 99 ? 36.917 17.441 -23.325 1.00 53.94 99 LEU A O 1
ATOM 816 N N . PRO A 1 100 ? 38.439 17.147 -24.962 1.00 53.81 100 PRO A N 1
ATOM 817 C CA . PRO A 1 100 ? 39.310 18.219 -24.499 1.00 53.81 100 PRO A CA 1
ATOM 818 C C . PRO A 1 100 ? 38.681 19.588 -24.816 1.00 53.81 100 PRO A C 1
ATOM 820 O O . PRO A 1 100 ? 37.855 19.696 -25.723 1.00 53.81 100 PRO A O 1
ATOM 823 N N . ALA A 1 101 ? 39.069 20.574 -24.000 1.00 53.59 101 ALA A N 1
ATOM 824 C CA . ALA A 1 101 ? 38.494 21.917 -23.869 1.00 53.59 101 ALA A CA 1
ATOM 825 C C . ALA A 1 101 ? 38.321 22.711 -25.172 1.00 53.59 101 ALA A C 1
ATOM 827 O O . ALA A 1 101 ? 39.189 22.595 -26.066 1.00 53.59 101 ALA A O 1
#

Sequence (101 aa):
MSDDFPFLPPVKVWDYDMKREAQEILPNLYLGPFGCARDLDVLRRVGITHIVVVRSVEESRFLREKFVDDGIRTHFFQRSDDNATTVADRKRALEKMSLPA

Organism: Perkinsus marinus (strain ATCC 50983 / TXsc) (NCBI:txid423536)

Radius of gyration: 21.15 Å; chains: 1; bounding box: 52×58×36 Å